Protein AF-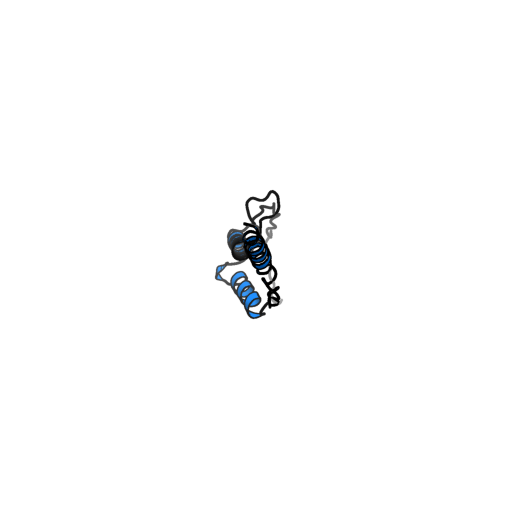A0A519PY82-F1 (afdb_monomer)

pLDDT: mean 82.04, std 18.41, range [45.5, 98.19]

Foldseek 3Di:
DPDPVVVVVVVVVVVVPPPPPPDPPPPPPDDDDPVVVVVLVCVLPDCVLVDCDPPDVSVVVNQVVVQVVCVVVVHDDDPPDPGRDDDDDDDDDDDDDDDDDDDDD

Solvent-accessible surface area (backbone atoms only — not comparable to full-atom values): 7230 Å² total; per-residue (Å²): 144,87,71,72,64,66,60,56,54,56,55,58,60,63,66,65,69,67,76,79,69,77,63,82,70,74,75,72,79,84,76,88,55,71,68,58,56,52,50,56,49,51,56,74,70,28,74,89,41,75,56,63,54,85,97,37,74,39,30,50,53,55,52,51,51,55,39,52,52,40,56,73,70,65,61,78,56,56,91,95,48,98,47,78,80,79,92,76,95,76,90,84,87,73,93,78,84,82,90,81,84,84,81,78,136

Structure (mmCIF, N/CA/C/O backbone):
data_AF-A0A519PY82-F1
#
_entry.id   AF-A0A519PY82-F1
#
loop_
_atom_site.group_PDB
_atom_site.id
_atom_site.type_symb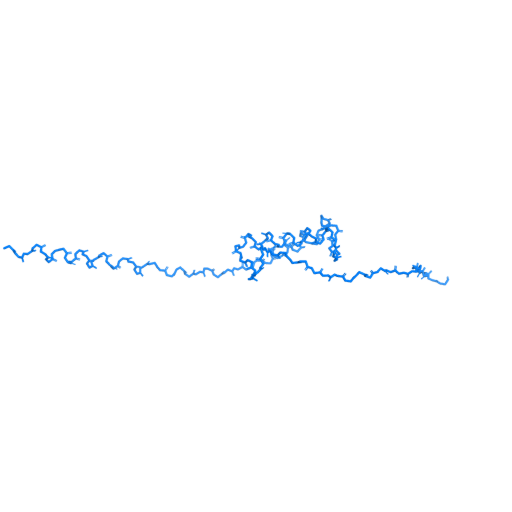ol
_atom_site.label_atom_id
_atom_site.label_alt_id
_atom_site.label_comp_id
_atom_site.label_asym_id
_atom_site.label_entity_id
_atom_site.label_seq_id
_atom_site.pdbx_PDB_ins_code
_atom_site.Cartn_x
_atom_site.Cartn_y
_atom_site.Cartn_z
_atom_site.occupancy
_atom_site.B_iso_or_equiv
_atom_site.auth_seq_id
_atom_site.auth_comp_id
_atom_site.auth_asym_id
_atom_site.auth_atom_id
_atom_site.pdbx_PDB_model_num
ATOM 1 N N . MET A 1 1 ? -55.730 4.301 55.926 1.00 47.66 1 MET A N 1
ATOM 2 C CA . MET A 1 1 ? -55.266 4.433 54.522 1.00 47.66 1 MET A CA 1
ATOM 3 C C . MET A 1 1 ? -53.733 4.563 54.435 1.00 47.66 1 MET A C 1
ATOM 5 O O . MET A 1 1 ? -53.257 5.584 53.975 1.00 47.66 1 MET A O 1
ATOM 9 N N . SER A 1 2 ? -52.927 3.567 54.848 1.00 51.12 2 SER A N 1
ATOM 10 C CA . SER A 1 2 ? -51.449 3.744 54.860 1.00 51.12 2 SER A CA 1
ATOM 11 C C . SER A 1 2 ? -50.620 2.477 54.573 1.00 51.12 2 SER A C 1
ATOM 13 O O . SER A 1 2 ? -49.583 2.241 55.175 1.00 51.12 2 SER A O 1
ATOM 15 N N . LYS A 1 3 ? -51.074 1.599 53.668 1.00 51.88 3 LYS A N 1
ATOM 16 C CA . LYS A 1 3 ? -50.283 0.414 53.245 1.00 51.88 3 LYS A CA 1
ATOM 17 C C . LYS A 1 3 ? -50.054 0.318 51.735 1.00 51.88 3 LYS A C 1
ATOM 19 O O . LYS A 1 3 ? -49.459 -0.634 51.254 1.00 51.88 3 LYS A O 1
ATOM 24 N N . ARG A 1 4 ? -50.508 1.323 50.980 1.00 54.22 4 ARG A N 1
ATOM 25 C CA . ARG A 1 4 ? -50.469 1.324 49.510 1.00 54.22 4 ARG A CA 1
ATOM 26 C C . ARG A 1 4 ? -49.142 1.820 48.946 1.00 54.22 4 ARG A C 1
ATOM 28 O O . ARG A 1 4 ? -48.823 1.483 47.823 1.00 54.22 4 ARG A O 1
ATOM 35 N N . HIS A 1 5 ? -48.383 2.612 49.704 1.00 47.41 5 HIS A N 1
ATOM 36 C CA . HIS A 1 5 ? -47.166 3.273 49.213 1.00 47.41 5 HIS A CA 1
ATOM 37 C C . HIS A 1 5 ? -45.908 2.409 49.395 1.00 47.41 5 HIS A C 1
ATOM 39 O O . HIS A 1 5 ? -44.978 2.515 48.604 1.00 47.41 5 HIS A O 1
ATOM 45 N N . GLY A 1 6 ? -45.910 1.483 50.364 1.00 45.50 6 GLY A N 1
ATOM 46 C CA . GLY A 1 6 ? -44.812 0.524 50.548 1.00 45.50 6 GLY A CA 1
ATOM 47 C C . GLY A 1 6 ? -44.668 -0.463 49.385 1.00 45.50 6 GLY A C 1
ATOM 48 O O . GLY A 1 6 ? -43.558 -0.864 49.054 1.00 45.50 6 GLY A O 1
ATOM 49 N N . LEU A 1 7 ? -45.776 -0.791 48.709 1.00 52.72 7 LEU A N 1
ATOM 50 C CA . LEU A 1 7 ? -45.774 -1.700 47.561 1.00 52.72 7 LEU A CA 1
ATOM 51 C C . LEU A 1 7 ? -45.188 -1.046 46.292 1.00 52.72 7 LEU A C 1
ATOM 53 O O . LEU A 1 7 ? -44.565 -1.730 45.489 1.00 52.72 7 LEU A O 1
ATOM 57 N N . PHE A 1 8 ? -45.326 0.278 46.138 1.00 46.22 8 PHE A N 1
ATOM 58 C CA . PHE A 1 8 ? -44.764 1.013 44.995 1.00 46.22 8 PHE A CA 1
ATOM 59 C C . PHE A 1 8 ? -43.256 1.268 45.126 1.00 46.22 8 PHE A C 1
ATOM 61 O O . PHE A 1 8 ? -42.550 1.248 44.122 1.00 46.22 8 PHE A O 1
ATOM 68 N N . ILE A 1 9 ? -42.736 1.438 46.347 1.00 56.12 9 ILE A N 1
ATOM 69 C CA . ILE A 1 9 ? -41.291 1.623 46.577 1.00 56.12 9 ILE A CA 1
ATOM 70 C C . ILE A 1 9 ? -40.525 0.307 46.360 1.00 56.12 9 ILE A C 1
ATOM 72 O O . ILE A 1 9 ? -39.448 0.312 45.768 1.00 56.12 9 ILE A O 1
ATOM 76 N N . ALA A 1 10 ? -41.105 -0.834 46.749 1.00 52.78 10 ALA A N 1
ATOM 77 C CA . ALA A 1 10 ? -40.504 -2.146 46.501 1.00 52.78 10 ALA A CA 1
ATOM 78 C C . ALA A 1 10 ? -40.423 -2.494 44.999 1.00 52.78 10 ALA A C 1
ATOM 80 O O . ALA A 1 10 ? -39.452 -3.105 44.560 1.00 52.78 10 ALA A O 1
ATOM 81 N N . ALA A 1 11 ? -41.401 -2.060 44.196 1.00 52.28 11 ALA A N 1
ATOM 82 C CA . ALA A 1 11 ? -41.407 -2.295 42.751 1.00 52.28 11 ALA A CA 1
ATOM 83 C C . ALA A 1 11 ? -40.381 -1.427 41.988 1.00 52.28 11 ALA A C 1
ATOM 85 O O . ALA A 1 11 ? -39.814 -1.883 40.994 1.00 52.28 11 ALA A O 1
ATOM 86 N N . LEU A 1 12 ? -40.096 -0.210 42.472 1.00 52.69 12 LEU A N 1
ATOM 87 C CA . LEU A 1 12 ? -39.094 0.689 41.880 1.00 52.69 12 LEU A CA 1
ATOM 88 C C . LEU A 1 12 ? -37.650 0.261 42.213 1.00 52.69 12 LEU A C 1
ATOM 90 O O . LEU A 1 12 ? -36.747 0.429 41.401 1.00 52.69 12 LEU A O 1
ATOM 94 N N . LEU A 1 13 ? -37.430 -0.355 43.379 1.00 52.09 13 LEU A N 1
ATOM 95 C CA . LEU A 1 13 ? -36.128 -0.927 43.754 1.00 52.09 13 LEU A CA 1
ATOM 96 C C . LEU A 1 13 ? -35.823 -2.248 43.030 1.00 52.09 13 LEU A C 1
ATOM 98 O O . LEU A 1 13 ? -34.660 -2.531 42.761 1.00 52.09 13 LEU A O 1
ATOM 102 N N . ALA A 1 14 ? -36.844 -3.022 42.652 1.00 49.44 14 ALA A N 1
ATOM 103 C CA . ALA A 1 14 ? -36.667 -4.259 41.885 1.00 49.44 14 ALA A CA 1
ATOM 104 C C . ALA A 1 14 ? -36.335 -4.022 40.397 1.00 49.44 14 ALA A C 1
ATOM 106 O O . ALA A 1 14 ? -35.801 -4.908 39.734 1.00 49.44 14 ALA A O 1
ATOM 107 N N . SER A 1 15 ? -36.628 -2.831 39.863 1.00 49.72 15 SER A N 1
ATOM 108 C CA . SER A 1 15 ? -36.366 -2.478 38.459 1.00 49.72 15 SER A CA 1
ATOM 109 C C . SER A 1 15 ? -34.971 -1.880 38.224 1.00 49.72 15 SER A C 1
ATOM 111 O O . SER A 1 15 ? -34.506 -1.855 37.088 1.00 49.72 15 SER A O 1
ATOM 113 N N . VAL A 1 16 ? -34.254 -1.478 39.281 1.00 50.31 16 VAL A N 1
ATOM 114 C CA . VAL A 1 16 ? -32.868 -0.970 39.191 1.00 50.31 16 VAL A CA 1
ATOM 115 C C . VAL A 1 16 ? -31.828 -2.104 39.168 1.00 50.31 16 VAL A C 1
ATOM 117 O O . VAL A 1 16 ? -30.705 -1.907 38.710 1.00 50.31 16 VAL A O 1
ATOM 120 N N . SER A 1 17 ? -32.181 -3.320 39.596 1.00 48.25 17 SER A N 1
ATOM 121 C CA . SER A 1 17 ? -31.219 -4.428 39.735 1.00 48.25 17 SER A CA 1
ATOM 122 C C . SER A 1 17 ? -30.927 -5.213 38.448 1.00 48.25 17 SER A C 1
ATOM 124 O O . SER A 1 17 ? -30.046 -6.067 38.460 1.00 48.25 17 SER A O 1
ATOM 126 N N . VAL A 1 18 ? -31.624 -4.948 37.336 1.00 48.78 18 VAL A N 1
ATOM 127 C CA . VAL A 1 18 ? -31.479 -5.742 36.095 1.00 48.78 18 VAL A CA 1
ATOM 128 C C . VAL A 1 18 ? -30.418 -5.170 35.131 1.00 48.78 18 VAL A C 1
ATOM 130 O O . VAL A 1 18 ? -29.958 -5.879 34.242 1.00 48.78 18 VAL A O 1
ATOM 133 N N . SER A 1 19 ? -29.935 -3.936 35.330 1.00 52.28 19 SER A N 1
ATOM 134 C CA . SER A 1 19 ? -28.953 -3.305 34.418 1.00 52.28 19 SER A CA 1
ATOM 135 C C . SER A 1 19 ? -27.483 -3.681 34.653 1.00 52.28 19 SER A C 1
ATOM 137 O O . SER A 1 19 ? -26.635 -3.308 33.849 1.00 52.28 19 SER A O 1
ATOM 139 N N . ALA A 1 20 ? -27.142 -4.413 35.718 1.00 49.28 20 ALA A N 1
ATOM 140 C CA . ALA A 1 20 ? -25.743 -4.751 36.028 1.00 49.28 20 ALA A CA 1
ATOM 141 C C . ALA A 1 20 ? -25.249 -6.063 35.382 1.00 49.28 20 ALA A C 1
ATOM 143 O O . ALA A 1 20 ? -24.089 -6.429 35.546 1.00 49.28 20 ALA A O 1
ATOM 144 N N . ALA A 1 21 ? -26.115 -6.773 34.650 1.00 49.09 21 ALA A N 1
ATOM 145 C CA . ALA A 1 21 ? -25.813 -8.075 34.053 1.00 49.09 21 ALA A CA 1
ATOM 146 C C . ALA A 1 21 ? -25.590 -8.027 32.531 1.00 49.09 21 ALA A C 1
ATOM 148 O O . ALA A 1 21 ? -25.690 -9.058 31.869 1.00 49.09 21 ALA A O 1
ATOM 149 N N . VAL A 1 22 ? -25.224 -6.869 31.963 1.00 56.72 22 VAL A N 1
ATOM 150 C CA . VAL A 1 22 ? -24.498 -6.865 30.680 1.00 56.72 22 VAL A CA 1
ATOM 151 C C . VAL A 1 22 ? -23.075 -7.312 30.997 1.00 56.72 22 VAL A C 1
ATOM 153 O O . VAL A 1 22 ? -22.146 -6.525 31.148 1.00 56.72 22 VAL A O 1
ATOM 156 N N . SER A 1 23 ? -22.972 -8.617 31.231 1.00 53.78 23 SER A N 1
ATOM 157 C CA . SER A 1 23 ? -21.752 -9.390 31.351 1.00 53.78 23 SER A CA 1
ATOM 158 C C . SER A 1 23 ? -20.746 -8.896 30.329 1.00 53.78 23 SER A C 1
ATOM 160 O O . SER A 1 23 ? -21.069 -8.869 29.146 1.00 53.78 23 SER A O 1
ATOM 162 N N . ALA A 1 24 ? -19.548 -8.557 30.798 1.00 56.03 24 ALA A N 1
ATOM 163 C CA . ALA A 1 24 ? -18.346 -8.492 29.996 1.00 56.03 24 ALA A CA 1
ATOM 164 C C . ALA A 1 24 ? -18.284 -9.736 29.101 1.00 56.03 24 ALA A C 1
ATOM 166 O O . ALA A 1 24 ? -17.850 -10.804 29.537 1.00 56.03 24 ALA A O 1
ATOM 167 N N . GLN A 1 25 ? -18.766 -9.632 27.862 1.00 58.22 25 GLN A N 1
ATOM 168 C CA . GLN A 1 25 ? -18.368 -10.579 26.842 1.00 58.22 25 GLN A CA 1
ATOM 169 C C . GLN A 1 25 ? -16.865 -10.368 26.730 1.00 58.22 25 GLN A C 1
ATOM 171 O O . GLN A 1 25 ? -16.416 -9.293 26.334 1.00 58.22 25 GLN A O 1
ATOM 176 N N . ALA A 1 26 ? -16.088 -11.343 27.200 1.00 61.34 26 ALA A N 1
ATOM 177 C CA . ALA A 1 26 ? -14.666 -11.380 26.932 1.00 61.34 26 ALA A CA 1
ATOM 178 C C . ALA A 1 26 ? -14.535 -11.254 25.416 1.00 61.34 26 ALA A C 1
ATOM 180 O O . ALA A 1 26 ? -14.959 -12.155 24.693 1.00 61.34 26 ALA A O 1
ATOM 181 N N . GLN A 1 27 ? -14.067 -10.091 24.957 1.00 64.50 27 GLN A N 1
ATOM 182 C CA . GLN A 1 27 ? -13.815 -9.835 23.551 1.00 64.50 27 GLN A CA 1
ATOM 183 C C . GLN A 1 27 ? -12.905 -10.969 23.098 1.00 64.50 27 GLN A C 1
ATOM 185 O O . GLN A 1 27 ? -11.778 -11.090 23.585 1.00 64.50 27 GLN A O 1
ATOM 190 N N . GLU A 1 28 ? -13.440 -11.859 22.269 1.00 67.31 28 GLU A N 1
ATOM 191 C CA . GLU A 1 28 ? -12.703 -13.009 21.774 1.00 67.31 28 GLU A CA 1
ATOM 192 C C . GLU A 1 28 ? -11.408 -12.469 21.164 1.00 67.31 28 GLU A C 1
ATOM 194 O O . GLU A 1 28 ? -11.441 -11.521 20.371 1.00 67.31 28 GLU A O 1
ATOM 199 N N . ALA A 1 29 ? -10.261 -12.967 21.636 1.00 76.50 29 ALA A N 1
ATOM 200 C CA . ALA A 1 29 ? -8.975 -12.424 21.228 1.00 76.50 29 ALA A CA 1
ATOM 201 C C . ALA A 1 29 ? -8.883 -12.534 19.706 1.00 76.50 29 ALA A C 1
ATOM 203 O O . ALA A 1 29 ? -8.933 -13.631 19.151 1.00 76.50 29 ALA A O 1
ATOM 204 N N . TRP A 1 30 ? -8.810 -11.394 19.025 1.00 80.06 30 TRP A N 1
ATOM 205 C CA . TRP A 1 30 ? -8.770 -11.391 17.574 1.00 80.06 30 TRP A CA 1
ATOM 206 C C . TRP A 1 30 ? -7.495 -12.094 17.095 1.00 80.06 30 TRP A C 1
ATOM 208 O O . TRP A 1 30 ? -6.388 -11.753 17.513 1.00 80.06 30 TRP A O 1
ATOM 218 N N . VAL A 1 31 ? -7.658 -13.095 16.227 1.00 89.69 31 VAL A N 1
ATOM 219 C CA . VAL A 1 31 ? -6.555 -13.911 15.707 1.00 89.69 31 VAL A CA 1
ATOM 220 C C . VAL A 1 31 ? -6.283 -13.540 14.257 1.00 89.69 31 VAL A C 1
ATOM 222 O O . VAL A 1 31 ? -7.134 -13.741 13.391 1.00 89.69 31 VAL A O 1
ATOM 225 N N . VAL A 1 32 ? -5.061 -13.085 13.973 1.00 89.31 32 VAL A N 1
ATOM 226 C CA . VAL A 1 32 ? -4.558 -12.960 12.598 1.00 89.31 32 VAL A CA 1
ATOM 227 C C . VAL A 1 32 ? -4.268 -14.352 12.050 1.00 89.31 32 VAL A C 1
ATOM 229 O O . VAL A 1 32 ? -3.459 -15.090 12.613 1.00 89.31 32 VAL A O 1
ATOM 232 N N . LYS A 1 33 ? -4.866 -14.704 10.910 1.00 94.69 33 LYS A N 1
ATOM 233 C CA . LYS A 1 33 ? -4.485 -15.915 10.170 1.00 94.69 33 LYS A CA 1
ATOM 234 C C . LYS A 1 33 ? -3.412 -15.569 9.132 1.00 94.69 33 LYS A C 1
ATOM 236 O O . LYS A 1 33 ? -3.627 -14.626 8.372 1.00 94.69 33 LYS A O 1
ATOM 241 N N . PRO A 1 34 ? -2.320 -16.350 9.004 1.00 96.25 34 PRO A N 1
ATOM 242 C CA . PRO A 1 34 ? -1.295 -16.116 7.979 1.00 96.25 34 PRO A CA 1
ATOM 243 C C . PRO A 1 34 ? -1.868 -15.977 6.561 1.00 96.25 34 PRO A C 1
ATOM 245 O O . PRO A 1 34 ? -1.457 -15.106 5.804 1.00 96.25 34 PRO A O 1
ATOM 248 N N . ALA A 1 35 ? -2.899 -16.767 6.238 1.00 97.00 35 ALA A N 1
ATOM 249 C CA . ALA A 1 35 ? -3.575 -16.728 4.943 1.00 97.00 35 ALA A CA 1
ATOM 250 C C . ALA A 1 35 ? -4.185 -15.357 4.590 1.00 97.00 35 ALA A C 1
ATOM 252 O O . ALA A 1 35 ? -4.296 -15.035 3.411 1.00 97.00 35 ALA A O 1
ATOM 253 N N . TRP A 1 36 ? -4.578 -14.546 5.579 1.00 94.94 36 TRP A N 1
ATOM 254 C CA . TRP A 1 36 ? -5.131 -13.209 5.333 1.00 94.94 36 TRP A CA 1
ATOM 255 C C . TRP A 1 36 ? -4.052 -12.246 4.847 1.00 94.94 36 TRP A C 1
ATOM 257 O O . TRP A 1 36 ? -4.234 -11.571 3.838 1.00 94.94 36 TRP A O 1
ATOM 267 N N . VAL A 1 37 ? -2.898 -12.248 5.518 1.00 95.25 37 VAL A N 1
ATOM 268 C CA . VAL A 1 37 ? -1.741 -11.435 5.124 1.00 95.25 37 VAL A CA 1
ATOM 269 C C . VAL A 1 37 ? -1.266 -11.851 3.735 1.00 95.25 37 VAL A C 1
ATOM 271 O O . VAL A 1 37 ? -1.169 -11.007 2.846 1.00 95.25 37 VAL A O 1
ATOM 274 N N . SER A 1 38 ? -1.096 -13.159 3.507 1.00 97.94 38 SER A N 1
ATOM 275 C CA . SER A 1 38 ? -0.690 -13.678 2.198 1.00 97.94 38 SER A CA 1
ATOM 276 C C . SER A 1 38 ? -1.670 -13.305 1.083 1.00 97.94 38 SER A C 1
ATOM 278 O O . SER A 1 38 ? -1.239 -13.048 -0.035 1.00 97.94 38 SER A O 1
ATOM 280 N N . ALA A 1 39 ? -2.978 -13.233 1.349 1.00 97.44 39 ALA A N 1
ATOM 281 C CA . ALA A 1 39 ? -3.950 -12.803 0.343 1.00 97.44 39 ALA A CA 1
ATOM 282 C C . ALA A 1 39 ? -3.752 -11.331 -0.066 1.00 97.44 39 ALA A C 1
ATOM 284 O O . ALA A 1 39 ? -3.737 -11.029 -1.262 1.00 97.44 39 ALA A O 1
ATOM 285 N N . HIS A 1 40 ? -3.551 -10.427 0.900 1.00 96.62 40 HIS A N 1
ATOM 286 C CA . HIS A 1 40 ? -3.278 -9.019 0.600 1.00 96.62 40 HIS A CA 1
ATOM 287 C C . HIS A 1 40 ? -1.951 -8.846 -0.148 1.00 96.62 40 HIS A C 1
ATOM 289 O O . HIS A 1 40 ? -1.899 -8.111 -1.135 1.00 96.62 40 HIS A O 1
ATOM 295 N N . GLU A 1 41 ? -0.900 -9.545 0.284 1.00 96.12 41 GLU A N 1
ATOM 296 C CA . GLU A 1 41 ? 0.412 -9.523 -0.371 1.00 96.12 41 GLU A CA 1
ATOM 297 C C . GLU A 1 41 ? 0.339 -10.050 -1.803 1.00 96.12 41 GLU A C 1
ATOM 299 O O . GLU A 1 41 ? 0.830 -9.393 -2.719 1.00 96.12 41 GLU A O 1
ATOM 304 N N . ASN A 1 42 ? -0.328 -11.187 -2.017 1.00 96.88 42 ASN A N 1
ATOM 305 C CA . ASN A 1 42 ? -0.486 -11.782 -3.342 1.00 96.88 42 ASN A CA 1
ATOM 306 C C . ASN A 1 42 ? -1.210 -10.838 -4.301 1.00 96.88 42 ASN A C 1
ATOM 308 O O . ASN A 1 42 ? -0.801 -10.719 -5.452 1.00 96.88 42 ASN A O 1
ATOM 312 N N . PHE A 1 43 ? -2.250 -10.136 -3.842 1.00 95.81 43 PHE A N 1
ATOM 313 C CA . PHE A 1 43 ? -2.916 -9.122 -4.658 1.00 95.81 43 PHE A CA 1
ATOM 314 C C . PHE A 1 43 ? -1.986 -7.938 -4.963 1.00 95.81 43 PHE A C 1
ATOM 316 O O . PHE A 1 43 ? -1.822 -7.571 -6.129 1.00 95.81 43 PHE A O 1
ATOM 323 N N . LEU A 1 44 ? -1.322 -7.382 -3.944 1.00 95.31 44 LEU A N 1
ATOM 324 C CA . LEU A 1 44 ? -0.414 -6.237 -4.090 1.00 95.31 44 LEU A CA 1
ATOM 325 C C . LEU A 1 44 ? 0.832 -6.549 -4.936 1.00 95.31 44 LEU A C 1
ATOM 327 O O . LEU A 1 44 ? 1.425 -5.652 -5.538 1.00 95.31 44 LEU A O 1
ATOM 331 N N . ALA A 1 45 ? 1.256 -7.806 -4.979 1.00 94.31 45 ALA A N 1
ATOM 332 C CA . ALA A 1 45 ? 2.354 -8.287 -5.812 1.00 94.31 45 ALA A CA 1
ATOM 333 C C . ALA A 1 45 ? 1.882 -8.855 -7.159 1.00 94.31 45 ALA A C 1
ATOM 335 O O . ALA A 1 45 ? 2.712 -9.263 -7.972 1.00 94.31 45 ALA A O 1
ATOM 336 N N . SER A 1 46 ? 0.571 -8.899 -7.407 1.00 95.31 46 SER A N 1
ATOM 337 C CA . SER A 1 46 ? 0.036 -9.528 -8.609 1.00 95.31 46 SER A CA 1
ATOM 338 C C . SER A 1 46 ? 0.365 -8.725 -9.877 1.00 95.31 46 SER A C 1
ATOM 340 O O . SER A 1 46 ? 0.455 -7.492 -9.840 1.00 95.31 46 SER A O 1
ATOM 342 N N . PRO A 1 47 ? 0.436 -9.393 -11.045 1.00 95.06 47 PRO A N 1
ATOM 343 C CA . PRO A 1 47 ? 0.541 -8.718 -12.338 1.00 95.06 47 PRO A CA 1
ATOM 344 C C . PRO A 1 47 ? -0.608 -7.744 -12.633 1.00 95.06 47 PRO A C 1
ATOM 346 O O . PRO A 1 47 ? -0.446 -6.865 -13.475 1.00 95.06 47 PRO A O 1
ATOM 349 N N . ALA A 1 48 ? -1.750 -7.866 -11.943 1.00 92.38 48 ALA A N 1
ATOM 350 C CA . ALA A 1 48 ? -2.892 -6.971 -12.117 1.00 92.38 48 ALA A CA 1
ATOM 351 C C . ALA A 1 48 ? -2.555 -5.517 -11.754 1.00 92.38 48 ALA A C 1
ATOM 353 O O . ALA A 1 48 ? -3.111 -4.601 -12.356 1.00 92.38 48 ALA A O 1
ATOM 354 N N . LEU A 1 49 ? -1.610 -5.301 -10.830 1.00 93.00 49 LEU A N 1
ATOM 355 C CA . LEU A 1 49 ? -1.120 -3.960 -10.514 1.00 93.00 49 LEU A CA 1
ATOM 356 C C . LEU A 1 49 ? -0.023 -3.481 -11.470 1.00 93.00 49 LEU A C 1
ATOM 358 O O . LEU A 1 49 ? 0.331 -2.317 -11.420 1.00 93.00 49 LEU A O 1
ATOM 362 N N . ARG A 1 50 ? 0.502 -4.331 -12.367 1.00 91.75 50 ARG A N 1
ATOM 363 C CA . ARG A 1 50 ? 1.515 -3.987 -13.396 1.00 91.75 50 ARG A CA 1
ATOM 364 C C . ARG A 1 50 ? 2.821 -3.368 -12.865 1.00 91.75 50 ARG A C 1
ATOM 366 O O . ARG A 1 50 ? 3.649 -2.904 -13.643 1.00 91.75 50 ARG A O 1
ATOM 373 N N . GLY A 1 51 ? 3.035 -3.417 -11.553 1.00 86.62 51 GLY A N 1
ATOM 374 C CA . GLY A 1 51 ? 4.140 -2.768 -10.858 1.00 86.62 51 GLY A CA 1
ATOM 375 C C . GLY A 1 51 ? 3.630 -1.834 -9.762 1.00 86.62 51 GLY A C 1
ATOM 376 O O . GLY A 1 51 ? 2.436 -1.689 -9.549 1.00 86.62 51 GLY A O 1
ATOM 377 N N . ARG A 1 52 ? 4.552 -1.230 -9.010 1.00 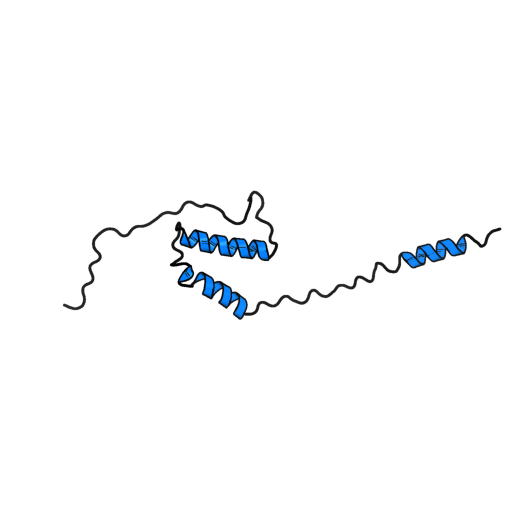87.69 52 ARG A N 1
ATOM 378 C CA . ARG A 1 52 ? 4.237 -0.256 -7.946 1.00 87.69 52 ARG A CA 1
ATOM 379 C C . ARG A 1 52 ? 5.316 0.823 -7.870 1.00 87.69 52 ARG A C 1
ATOM 381 O O . ARG A 1 52 ? 5.803 1.152 -6.793 1.00 87.69 52 ARG A O 1
ATOM 388 N N . GLY A 1 53 ? 5.793 1.270 -9.032 1.00 90.19 53 GLY A N 1
ATOM 389 C CA . GLY A 1 53 ? 6.830 2.299 -9.085 1.00 90.19 53 GLY A CA 1
ATOM 390 C C . GLY A 1 53 ? 6.332 3.582 -8.424 1.00 90.19 53 GLY A C 1
ATOM 391 O O . GLY A 1 53 ? 5.176 3.950 -8.616 1.00 90.19 53 GLY A O 1
ATOM 392 N N . SER A 1 54 ? 7.185 4.263 -7.665 1.00 90.50 54 SER A N 1
ATOM 393 C CA . SER A 1 54 ? 6.797 5.512 -7.008 1.00 90.50 54 SER A CA 1
ATOM 394 C C . SER A 1 54 ? 6.363 6.579 -8.014 1.00 90.50 54 SER A C 1
ATOM 396 O O . SER A 1 54 ? 6.925 6.688 -9.109 1.00 90.50 54 SER A O 1
ATOM 398 N N . ALA A 1 55 ? 5.375 7.377 -7.623 1.00 90.81 55 ALA A N 1
ATOM 399 C CA . ALA A 1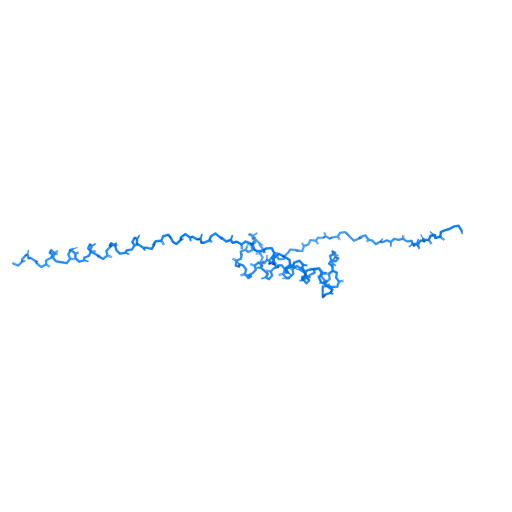 55 ? 4.700 8.381 -8.433 1.00 90.81 55 ALA A CA 1
ATOM 400 C C . ALA A 1 55 ? 4.147 7.834 -9.769 1.00 90.81 55 ALA A C 1
ATOM 402 O O . ALA A 1 55 ? 4.221 8.506 -10.802 1.00 90.81 55 ALA A O 1
ATOM 403 N N . THR A 1 56 ? 3.600 6.612 -9.769 1.00 91.38 56 THR A N 1
ATOM 404 C CA . THR A 1 56 ? 2.915 6.022 -10.937 1.00 91.38 56 THR A CA 1
ATOM 405 C C . THR A 1 56 ? 1.411 5.864 -10.700 1.00 91.38 56 THR A C 1
ATOM 407 O O . THR A 1 56 ? 0.935 5.835 -9.564 1.00 91.38 56 THR A O 1
ATOM 410 N N . SER A 1 57 ? 0.634 5.721 -11.779 1.00 92.38 57 SER A N 1
ATOM 411 C CA . SER A 1 57 ? -0.797 5.404 -11.664 1.00 92.38 57 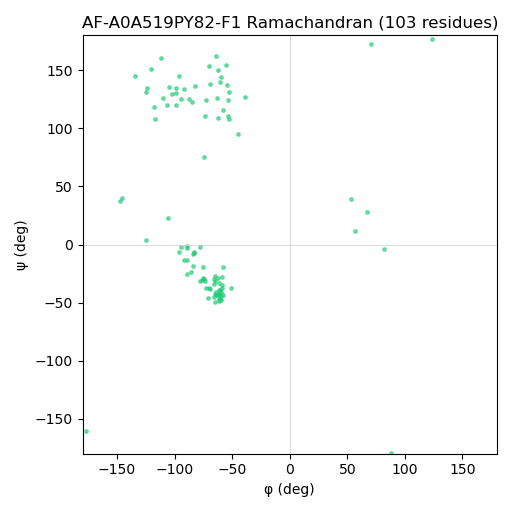SER A CA 1
ATOM 412 C C . SER A 1 57 ? -1.033 4.059 -10.974 1.00 92.38 57 SER A C 1
ATOM 414 O O . SER A 1 57 ? -2.004 3.900 -10.246 1.00 92.38 57 SER A O 1
ATOM 416 N N . ASP A 1 58 ? -0.128 3.101 -11.173 1.00 94.44 58 ASP A N 1
ATOM 417 C CA . ASP A 1 58 ? -0.213 1.771 -10.572 1.00 94.44 58 ASP A CA 1
ATOM 418 C C . ASP A 1 58 ? 0.031 1.811 -9.053 1.00 94.44 58 ASP A C 1
ATOM 420 O O . ASP A 1 58 ? -0.677 1.152 -8.290 1.00 94.44 58 ASP A O 1
ATOM 424 N N . GLU A 1 59 ? 0.949 2.666 -8.581 1.00 94.38 59 GLU A N 1
ATOM 425 C CA . GLU A 1 59 ? 1.074 2.968 -7.146 1.00 94.38 59 GLU A CA 1
ATOM 426 C C . GLU A 1 59 ? -0.203 3.607 -6.594 1.00 94.38 59 GLU A C 1
ATOM 428 O O . GLU A 1 59 ? -0.631 3.255 -5.498 1.00 94.38 59 GLU A O 1
ATOM 433 N N . THR A 1 60 ? -0.851 4.491 -7.360 1.00 94.44 60 THR A N 1
ATOM 434 C CA . THR A 1 60 ? -2.119 5.105 -6.934 1.00 94.44 60 THR A CA 1
ATOM 435 C C . THR A 1 60 ? -3.187 4.036 -6.695 1.00 94.44 60 THR A C 1
ATOM 437 O O . THR A 1 60 ? -3.841 4.060 -5.657 1.00 94.44 60 THR A O 1
ATOM 440 N N . VAL A 1 61 ? -3.314 3.047 -7.587 1.00 95.88 61 VAL A N 1
ATOM 441 C CA . VAL A 1 61 ? -4.248 1.920 -7.403 1.00 95.88 61 VAL A CA 1
ATOM 442 C C . VAL A 1 61 ? -3.905 1.112 -6.147 1.00 95.88 61 VAL A C 1
ATOM 444 O O . VAL A 1 61 ? -4.798 0.785 -5.363 1.00 95.88 61 VAL A O 1
ATOM 447 N N . ALA A 1 62 ? -2.621 0.824 -5.917 1.00 96.38 62 ALA A N 1
ATOM 448 C CA . ALA A 1 62 ? -2.176 0.115 -4.718 1.00 96.38 62 ALA A CA 1
ATOM 449 C C . ALA A 1 62 ? -2.495 0.900 -3.429 1.00 96.38 62 ALA A C 1
ATOM 451 O O . ALA A 1 62 ? -2.994 0.325 -2.460 1.00 96.38 62 ALA A O 1
ATOM 452 N N . ALA A 1 63 ? -2.256 2.213 -3.422 1.00 96.38 63 ALA A N 1
ATOM 453 C CA . ALA A 1 63 ? -2.557 3.085 -2.292 1.00 96.38 63 ALA A CA 1
ATOM 454 C C . ALA A 1 63 ? -4.069 3.174 -2.032 1.00 96.38 63 ALA A C 1
ATOM 456 O O . ALA A 1 63 ? -4.503 3.067 -0.884 1.00 96.38 63 ALA A O 1
ATOM 457 N N . THR A 1 64 ? -4.884 3.290 -3.086 1.00 96.75 64 THR A N 1
ATOM 458 C CA . THR A 1 64 ? -6.350 3.256 -2.985 1.00 96.75 64 THR A CA 1
ATOM 459 C C . THR A 1 64 ? -6.848 1.930 -2.414 1.00 96.75 64 THR A C 1
ATOM 461 O O . THR A 1 64 ? -7.751 1.933 -1.581 1.00 96.75 64 THR A O 1
ATOM 464 N N . TYR A 1 65 ? -6.247 0.797 -2.789 1.00 97.19 65 TYR A N 1
ATOM 465 C CA . TYR A 1 65 ? -6.590 -0.490 -2.185 1.00 97.19 65 TYR A CA 1
ATOM 466 C C . TYR A 1 65 ? -6.335 -0.493 -0.671 1.00 97.19 65 TYR A C 1
ATOM 468 O O . TYR A 1 65 ? -7.228 -0.857 0.093 1.00 97.19 65 TYR A O 1
ATOM 476 N N . VAL A 1 66 ? -5.168 -0.027 -0.215 1.00 97.06 66 VAL A N 1
ATOM 477 C CA . VAL A 1 66 ? -4.864 0.056 1.226 1.00 97.06 66 VAL A CA 1
ATOM 478 C C . VAL A 1 66 ? -5.835 0.995 1.946 1.00 97.06 66 VAL A C 1
ATOM 480 O O . VAL A 1 66 ? -6.359 0.634 2.999 1.00 97.06 66 VAL A O 1
ATOM 483 N N . ALA A 1 67 ? -6.147 2.151 1.354 1.00 98.19 67 ALA A N 1
ATOM 484 C CA . ALA A 1 67 ? -7.154 3.069 1.883 1.00 98.19 67 ALA A CA 1
ATOM 485 C C . ALA A 1 67 ? -8.530 2.394 2.028 1.00 98.19 67 ALA A C 1
ATOM 487 O O . ALA A 1 67 ? -9.153 2.505 3.081 1.00 98.19 67 ALA A O 1
ATOM 488 N N . SER A 1 68 ? -8.966 1.614 1.032 1.00 98.00 68 SER A N 1
ATOM 489 C CA . SER A 1 68 ? -10.239 0.881 1.103 1.00 98.00 68 SER A CA 1
ATOM 490 C C . SER A 1 68 ? -10.256 -0.192 2.200 1.00 98.00 68 SER A C 1
ATOM 492 O O . SER A 1 68 ? -11.295 -0.439 2.80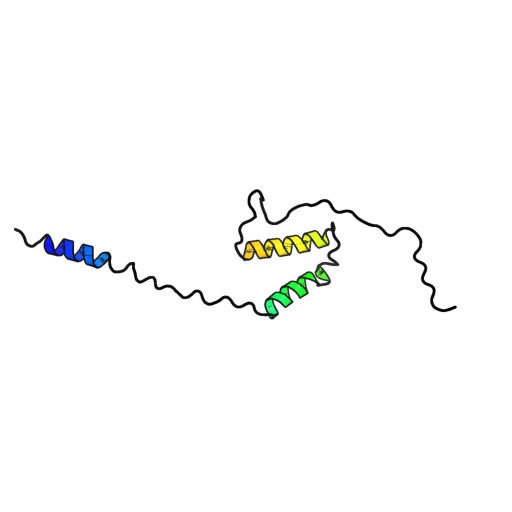7 1.00 98.00 68 SER A O 1
ATOM 494 N N . MET A 1 69 ? -9.107 -0.807 2.512 1.00 97.56 69 MET A N 1
ATOM 495 C CA . MET A 1 69 ? -9.001 -1.734 3.646 1.00 97.56 69 MET A CA 1
ATOM 496 C C . MET A 1 69 ? -9.132 -0.993 4.980 1.00 97.56 69 MET A C 1
ATOM 498 O O . MET A 1 69 ? -9.786 -1.490 5.890 1.00 97.56 69 MET A O 1
ATOM 502 N N . PHE A 1 70 ? -8.566 0.211 5.101 1.00 97.75 70 PHE A N 1
ATOM 503 C CA . PHE A 1 70 ? -8.743 1.043 6.295 1.00 97.75 70 PHE A CA 1
ATOM 504 C C . PHE A 1 70 ? -10.197 1.471 6.500 1.00 97.75 70 PHE A C 1
ATOM 506 O O . PHE A 1 70 ? -10.694 1.411 7.626 1.00 97.75 70 PHE A O 1
ATOM 513 N N . GLU A 1 71 ? -10.890 1.837 5.422 1.00 97.31 71 GLU A N 1
ATOM 514 C CA . GLU A 1 71 ? -12.331 2.109 5.445 1.00 97.31 71 GLU A CA 1
ATOM 515 C C . GLU A 1 71 ? -13.128 0.876 5.884 1.00 97.31 71 GLU A C 1
ATOM 517 O O . GLU A 1 71 ? -13.969 0.978 6.777 1.00 97.31 71 GLU A O 1
ATOM 522 N N . LEU A 1 72 ? -12.823 -0.299 5.322 1.00 96.44 72 LEU A N 1
ATOM 523 C CA . LEU A 1 72 ? -13.466 -1.566 5.685 1.00 96.44 72 LEU A CA 1
ATOM 524 C C . LEU A 1 72 ? -13.290 -1.905 7.172 1.00 96.44 72 LEU A C 1
ATOM 526 O O . LEU A 1 72 ? -14.211 -2.423 7.802 1.00 96.44 72 LEU A O 1
ATOM 530 N N . TYR A 1 73 ? -12.120 -1.609 7.737 1.00 94.44 73 TYR A N 1
ATOM 531 C CA . TYR A 1 73 ? -11.835 -1.820 9.156 1.00 94.44 73 TYR A CA 1
ATOM 532 C C . TYR A 1 73 ? -12.432 -0.746 10.072 1.00 94.44 73 TYR A C 1
ATOM 534 O O . TYR A 1 73 ? -12.296 -0.853 11.290 1.00 94.44 73 TYR A O 1
ATOM 542 N N . GLY A 1 74 ? -13.102 0.269 9.519 1.00 96.06 74 GLY A N 1
ATOM 543 C CA . GLY A 1 74 ? -13.729 1.333 10.299 1.00 96.06 74 GLY A CA 1
ATOM 544 C C . 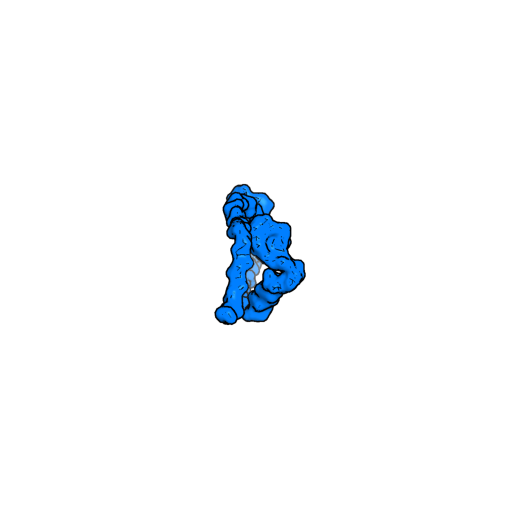GLY A 1 74 ? -12.717 2.214 11.027 1.00 96.06 74 GLY A C 1
ATOM 545 O O . GLY A 1 74 ? -13.024 2.746 12.094 1.00 96.06 74 GLY A O 1
ATOM 546 N N . LEU A 1 75 ? -11.503 2.344 10.481 1.00 96.75 75 LEU A N 1
ATOM 547 C CA . LEU A 1 75 ? -10.527 3.284 11.015 1.00 96.75 75 LEU A CA 1
ATOM 548 C C . LEU A 1 75 ? -11.048 4.722 10.861 1.00 96.75 75 LEU A C 1
ATOM 550 O O . LEU A 1 75 ? -11.958 5.007 10.078 1.00 96.75 75 LEU A O 1
ATOM 554 N N . THR A 1 76 ? -10.452 5.636 11.621 1.00 96.75 76 THR A N 1
ATOM 555 C CA . THR A 1 76 ? -10.672 7.074 11.459 1.00 96.75 76 THR A CA 1
ATOM 556 C C . THR A 1 76 ? -9.444 7.669 10.772 1.00 96.75 76 THR A C 1
ATOM 558 O O . THR A 1 76 ? -8.322 7.347 11.180 1.00 96.75 76 THR A O 1
ATOM 561 N N . PRO A 1 77 ? -9.610 8.546 9.765 1.00 96.62 77 PRO A N 1
ATOM 562 C CA . PRO A 1 77 ? -8.495 9.291 9.193 1.00 96.62 77 PRO A CA 1
ATOM 563 C C . PRO A 1 77 ? -7.718 10.075 10.256 1.00 96.62 77 PRO A C 1
ATOM 565 O O . PRO A 1 77 ? -8.262 10.460 11.295 1.00 96.62 77 PRO A O 1
ATOM 568 N N . ALA A 1 78 ? -6.440 10.342 9.989 1.00 95.38 78 ALA A N 1
ATOM 569 C CA . ALA A 1 78 ? -5.626 11.140 10.897 1.00 95.38 78 ALA A CA 1
ATOM 570 C C . ALA A 1 78 ? -6.192 12.572 11.041 1.00 95.38 78 ALA A C 1
ATOM 572 O O . ALA A 1 78 ? -6.778 13.102 10.091 1.00 95.38 78 ALA A O 1
ATOM 573 N N . PRO A 1 79 ? -6.008 13.235 12.200 1.00 96.81 79 PRO A N 1
ATOM 574 C CA . PRO A 1 79 ? -6.475 14.604 12.402 1.00 96.81 79 PRO A CA 1
ATOM 575 C C . PRO A 1 79 ? -5.993 15.556 11.301 1.00 96.81 79 PRO A C 1
ATOM 577 O O . PRO A 1 79 ? -4.811 15.592 10.969 1.00 96.81 79 PRO A O 1
ATOM 580 N N . GLY A 1 80 ? -6.915 16.343 10.742 1.00 95.62 80 GLY A N 1
ATOM 581 C CA . GLY A 1 80 ? -6.623 17.285 9.657 1.00 95.62 80 GLY A CA 1
ATOM 582 C C . GLY A 1 80 ? -6.588 16.670 8.253 1.00 95.62 80 GLY A C 1
ATOM 583 O O . GLY A 1 80 ? -6.469 17.416 7.284 1.00 95.62 80 GLY A O 1
ATOM 584 N N . MET A 1 81 ? -6.736 15.349 8.116 1.00 96.06 81 MET A N 1
ATOM 585 C CA . MET A 1 81 ? -6.896 14.689 6.819 1.00 96.06 81 MET A CA 1
ATOM 586 C C . MET A 1 81 ? -8.374 14.454 6.497 1.00 96.06 81 MET A C 1
ATOM 588 O O . MET A 1 81 ? -9.182 14.154 7.373 1.00 96.06 81 MET A O 1
ATOM 592 N N . THR A 1 82 ? -8.725 14.552 5.215 1.00 94.44 82 THR A N 1
ATOM 593 C CA . THR A 1 82 ? -10.071 14.233 4.708 1.00 94.44 82 THR A CA 1
ATOM 594 C C . THR A 1 82 ? -10.234 12.763 4.308 1.00 94.44 82 THR A C 1
ATOM 596 O O . THR A 1 82 ? -11.325 12.350 3.928 1.00 94.44 82 THR A O 1
ATOM 599 N N . GLY A 1 83 ? -9.165 11.968 4.389 1.00 95.94 83 GLY A N 1
ATOM 600 C CA . GLY A 1 83 ? -9.132 10.553 4.025 1.00 95.94 83 GLY A CA 1
ATOM 601 C C . GLY A 1 83 ? -7.764 9.935 4.318 1.00 95.94 83 GLY A C 1
ATOM 602 O O . GLY A 1 83 ? -6.981 10.490 5.086 1.00 95.94 83 GLY A O 1
ATOM 603 N N . TYR A 1 84 ? -7.464 8.797 3.691 1.00 97.75 84 TYR A N 1
ATOM 604 C CA . TYR A 1 84 ? -6.244 8.018 3.960 1.00 97.75 84 TYR A CA 1
ATOM 605 C C . TYR A 1 84 ? -5.078 8.278 3.005 1.00 97.75 84 TYR A C 1
ATOM 607 O O . TYR A 1 84 ? -3.989 7.749 3.210 1.00 97.75 84 TYR A O 1
ATOM 615 N N . LEU A 1 85 ? -5.291 9.066 1.950 1.00 96.50 85 LEU A N 1
ATOM 616 C CA . LEU A 1 85 ? -4.256 9.368 0.968 1.00 96.50 85 LEU A CA 1
ATOM 617 C C . LEU A 1 85 ? -3.614 10.724 1.253 1.00 96.50 85 LEU A C 1
ATOM 619 O O . LEU A 1 85 ? -4.299 11.722 1.469 1.00 96.50 85 LEU A O 1
ATOM 623 N N . GLN A 1 86 ? -2.285 10.755 1.187 1.00 93.94 86 GLN A N 1
ATOM 624 C CA . GLN A 1 86 ? -1.482 11.968 1.265 1.00 93.94 86 GLN A CA 1
ATOM 625 C C .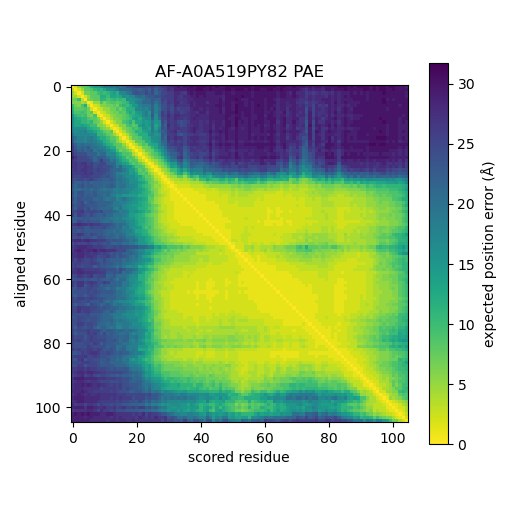 GLN A 1 86 ? -0.575 12.048 0.038 1.00 93.94 86 GLN A C 1
ATOM 627 O O . GLN A 1 86 ? 0.115 11.090 -0.300 1.00 93.94 86 GLN A O 1
ATOM 632 N N . SER A 1 87 ? -0.556 13.207 -0.619 1.00 91.94 87 SER A N 1
ATOM 633 C CA . SER A 1 87 ? 0.397 13.477 -1.698 1.00 91.94 87 SER A CA 1
ATOM 634 C C . SER A 1 87 ? 1.739 13.929 -1.125 1.00 91.94 87 SER A C 1
ATOM 636 O O . SER A 1 87 ? 1.781 14.767 -0.223 1.00 91.94 87 SER A O 1
ATOM 638 N N . ALA A 1 88 ? 2.833 13.402 -1.675 1.00 90.94 88 ALA A N 1
ATOM 639 C CA . ALA A 1 88 ? 4.195 13.773 -1.309 1.00 90.94 88 ALA A CA 1
ATOM 640 C C . ALA A 1 88 ? 5.053 13.985 -2.569 1.00 90.94 88 ALA A C 1
ATOM 642 O O . ALA A 1 88 ? 4.855 13.287 -3.566 1.00 90.94 88 ALA A O 1
ATOM 643 N N . PRO A 1 89 ? 6.002 14.939 -2.555 1.00 92.94 89 PRO A N 1
ATOM 644 C CA . PRO A 1 89 ? 6.938 15.113 -3.658 1.00 92.94 89 PRO A CA 1
ATOM 645 C C . PRO A 1 89 ? 7.913 13.930 -3.726 1.00 92.94 89 PRO A C 1
ATOM 647 O O . PRO A 1 89 ? 8.437 13.486 -2.706 1.00 92.94 89 PRO A O 1
ATOM 650 N N . VAL A 1 90 ? 8.192 13.452 -4.941 1.00 91.56 90 VAL A N 1
ATOM 651 C CA . VAL A 1 90 ? 9.127 12.346 -5.197 1.00 91.56 90 VAL A CA 1
ATOM 652 C C . VAL A 1 90 ? 10.202 12.804 -6.176 1.00 91.56 90 VAL A C 1
ATOM 654 O O . VAL A 1 90 ? 9.905 13.425 -7.197 1.00 91.56 90 VAL A O 1
ATOM 657 N N . ILE A 1 91 ? 11.461 12.478 -5.883 1.00 92.00 91 ILE A N 1
ATOM 658 C CA . ILE A 1 91 ? 12.574 12.671 -6.816 1.00 92.00 91 ILE A CA 1
ATOM 659 C C . ILE A 1 91 ? 12.634 11.452 -7.735 1.00 92.00 91 ILE A C 1
ATOM 661 O O . ILE A 1 91 ? 12.774 10.323 -7.267 1.00 92.00 91 ILE A O 1
ATOM 665 N N . LYS A 1 92 ? 12.550 11.675 -9.048 1.00 89.31 92 LYS A N 1
ATOM 666 C CA . LYS A 1 92 ? 12.655 10.611 -10.048 1.00 89.31 92 LYS A CA 1
ATOM 667 C C . LYS A 1 92 ? 14.061 10.569 -10.632 1.00 89.31 92 LYS A C 1
ATOM 669 O O . LYS A 1 92 ? 14.503 11.529 -11.258 1.00 89.31 92 LYS A O 1
ATOM 674 N N . THR A 1 93 ? 14.736 9.435 -10.484 1.00 88.25 93 THR A N 1
ATOM 675 C CA . THR A 1 93 ? 16.012 9.172 -11.153 1.00 8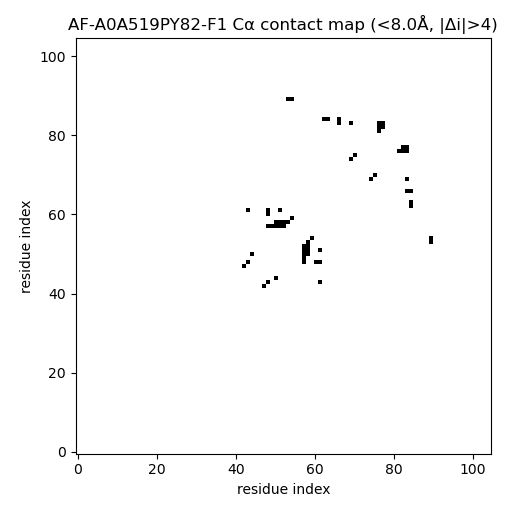8.25 93 THR A CA 1
ATOM 676 C C . THR A 1 93 ? 15.757 8.417 -12.450 1.00 88.25 93 THR A C 1
ATOM 678 O O . THR A 1 93 ? 15.127 7.361 -12.452 1.00 88.25 93 THR A O 1
ATOM 681 N N . THR A 1 94 ? 16.251 8.949 -13.562 1.00 85.75 94 THR A N 1
ATOM 682 C CA . THR A 1 94 ? 16.240 8.270 -14.861 1.00 85.75 94 THR A CA 1
ATOM 683 C C . THR A 1 94 ? 17.667 7.880 -15.229 1.00 85.75 94 THR A C 1
ATOM 685 O O . THR A 1 94 ? 18.525 8.766 -15.241 1.00 85.75 94 THR A O 1
ATOM 688 N N . PRO A 1 95 ? 17.946 6.599 -15.535 1.00 87.50 95 PRO A N 1
ATOM 689 C CA . PRO A 1 95 ? 19.239 6.200 -16.076 1.00 87.50 95 PRO A CA 1
ATOM 690 C C . PRO A 1 95 ? 19.576 7.019 -17.326 1.00 87.50 95 PRO A C 1
ATOM 692 O O . PRO A 1 95 ? 18.709 7.250 -18.170 1.00 87.50 95 PRO A O 1
ATOM 695 N N . SER A 1 96 ? 20.824 7.463 -17.438 1.00 87.00 96 SER A N 1
ATOM 696 C CA . SER A 1 96 ? 21.340 8.188 -18.598 1.00 87.00 96 SER A CA 1
ATOM 697 C C . SER A 1 96 ? 22.514 7.429 -19.224 1.00 87.00 96 SER A C 1
ATOM 699 O O . SER A 1 96 ? 23.233 6.698 -18.544 1.00 87.00 96 SER A O 1
ATOM 701 N N . GLY A 1 97 ? 22.698 7.596 -20.536 1.00 89.19 97 GLY A N 1
ATOM 702 C CA . GLY A 1 97 ? 23.736 6.906 -21.308 1.00 89.19 97 GLY A CA 1
ATOM 703 C C . GLY A 1 97 ? 23.315 5.535 -21.852 1.00 89.19 97 GLY A C 1
ATOM 704 O O . GLY A 1 97 ? 22.182 5.090 -21.678 1.00 89.19 97 GLY A O 1
ATOM 705 N N . HIS A 1 98 ? 24.237 4.875 -22.557 1.00 86.25 98 HIS A N 1
ATOM 706 C CA . HIS A 1 98 ? 24.020 3.543 -23.124 1.00 86.25 98 HIS A CA 1
ATOM 707 C C . HIS A 1 98 ? 24.389 2.459 -22.107 1.00 86.25 98 HIS A C 1
ATOM 709 O O . HIS A 1 98 ? 25.522 2.412 -21.627 1.00 86.25 98 HIS A O 1
ATOM 715 N N . SER A 1 99 ? 23.463 1.544 -21.820 1.00 88.12 99 SER A N 1
ATOM 716 C CA . SER A 1 99 ? 23.786 0.314 -21.095 1.00 88.12 99 SER A CA 1
ATOM 717 C C . SER A 1 99 ? 24.545 -0.628 -22.028 1.00 88.12 99 SER A C 1
ATOM 719 O O . SER A 1 99 ? 23.975 -1.140 -22.989 1.00 88.12 99 SER A O 1
ATOM 721 N N . THR A 1 100 ? 25.834 -0.847 -21.762 1.00 89.25 100 THR A N 1
ATOM 722 C CA . THR A 1 100 ? 26.624 -1.867 -22.462 1.00 89.25 100 THR A CA 1
ATOM 723 C C . THR A 1 100 ? 26.783 -3.080 -21.558 1.00 89.25 100 THR A C 1
ATOM 725 O O . THR A 1 100 ? 27.139 -2.959 -20.388 1.00 89.25 100 THR A O 1
ATOM 728 N N . LEU A 1 101 ? 26.479 -4.255 -22.098 1.00 88.69 101 LEU A N 1
ATOM 729 C CA . LEU A 1 101 ? 26.721 -5.543 -21.461 1.00 88.69 101 LEU A CA 1
ATOM 730 C C . LEU A 1 101 ? 27.701 -6.288 -22.365 1.00 88.69 101 LEU A C 1
ATOM 732 O O . LEU A 1 101 ? 27.396 -6.518 -23.534 1.00 88.69 101 LEU A O 1
ATOM 736 N N . LYS A 1 102 ? 28.885 -6.622 -21.849 1.00 87.50 102 LYS A N 1
ATOM 737 C CA . LYS A 1 102 ? 29.830 -7.518 -22.527 1.00 87.50 102 LYS A CA 1
ATOM 738 C C . LYS A 1 102 ? 29.678 -8.914 -21.933 1.00 87.50 102 LYS A C 1
ATOM 740 O O . LYS A 1 102 ? 29.674 -9.054 -20.711 1.00 87.50 102 LYS A O 1
ATOM 745 N N . VAL A 1 103 ? 29.534 -9.923 -22.786 1.00 87.62 103 VAL A N 1
ATOM 746 C CA . VAL A 1 103 ? 29.472 -11.335 -22.388 1.00 87.62 103 VAL A CA 1
ATOM 747 C C . VAL A 1 103 ? 30.665 -12.039 -23.018 1.00 87.62 103 VAL A C 1
ATOM 749 O O . VAL A 1 103 ? 30.665 -12.245 -24.226 1.00 87.62 103 VAL A O 1
ATOM 752 N N . GLY A 1 104 ? 31.652 -12.397 -22.194 1.00 84.12 104 GLY A N 1
ATOM 753 C CA . GLY A 1 104 ? 32.914 -12.985 -22.661 1.00 84.12 104 GLY A CA 1
ATOM 754 C C . GLY A 1 104 ? 33.824 -11.991 -23.394 1.00 84.12 104 GLY A C 1
ATOM 755 O O . GLY A 1 104 ? 33.430 -10.844 -23.628 1.00 84.12 104 GLY A O 1
ATOM 756 N N . ASP A 1 105 ? 35.045 -12.443 -23.692 1.00 66.38 105 ASP A N 1
ATOM 757 C CA . ASP A 1 105 ? 35.996 -11.747 -24.574 1.00 66.38 105 ASP A CA 1
ATOM 758 C C . ASP A 1 105 ? 35.598 -11.883 -26.052 1.00 66.38 105 ASP A C 1
ATOM 760 O O . ASP A 1 105 ? 35.140 -12.985 -26.444 1.00 66.38 105 ASP A O 1
#

Mean predicted aligned error: 13.15 Å

Sequence (105 aa):
MSKRHGLFIAALLASVSVSAAVSAQAQEAWVVKPAWVSAHENFLASPALRGRGSATSDETVAATYVASMFELYGLTPAPGMTGYLQSAPVIKTTPSGHSTLKVGD

Secondary structure (DSSP, 8-state):
--SSHHHHHHHHHHHSTTGGG------PPP---HHHHHHHHHHHTSGGG----TTSHHHHHHHHHHHHHHHHTT--PPTT-SSS------PPP---S--------

Radius of gyration: 30.74 Å; Cα contacts (8 Å, |Δi|>4): 31; chains: 1; bounding box: 91×34×79 Å